Protein AF-A0A3N2AS74-F1 (afdb_monomer)

pLDDT: mean 81.45, std 9.77, range [49.12, 96.5]

Structure (mmCIF, N/CA/C/O backbone):
data_AF-A0A3N2AS74-F1
#
_entry.id   AF-A0A3N2AS74-F1
#
loop_
_atom_site.group_PDB
_atom_site.id
_atom_site.type_symbol
_atom_site.label_atom_id
_atom_site.label_alt_id
_atom_site.label_comp_id
_atom_site.label_asym_id
_atom_site.label_entity_id
_atom_site.label_seq_id
_atom_site.pdbx_PDB_ins_code
_atom_site.Cartn_x
_atom_site.Cartn_y
_atom_site.Cartn_z
_atom_site.occupancy
_atom_site.B_iso_or_equiv
_atom_site.auth_seq_id
_atom_site.auth_comp_id
_atom_site.auth_asym_id
_atom_site.auth_atom_id
_atom_site.pdbx_PDB_model_num
ATOM 1 N N . MET A 1 1 ? -25.520 26.827 22.064 1.00 50.91 1 MET A N 1
ATOM 2 C CA . MET A 1 1 ? -24.936 26.345 20.794 1.00 50.91 1 MET A CA 1
ATOM 3 C C . MET A 1 1 ? -24.677 24.854 20.966 1.00 50.91 1 MET A C 1
ATOM 5 O O . MET A 1 1 ? -23.723 24.483 21.634 1.00 50.91 1 MET A O 1
ATOM 9 N N . HIS A 1 2 ? -25.615 24.004 20.541 1.00 49.12 2 HIS A N 1
ATOM 10 C CA . HIS A 1 2 ? -25.461 22.551 20.658 1.00 49.12 2 HIS A CA 1
ATOM 11 C C . HIS A 1 2 ? -24.470 22.103 19.570 1.00 49.12 2 HIS A C 1
ATOM 13 O O . HIS A 1 2 ? -24.716 22.425 18.407 1.00 49.12 2 HIS A O 1
ATOM 19 N N . PRO A 1 3 ? -23.351 21.429 19.891 1.00 63.03 3 PRO A N 1
ATOM 20 C CA . PRO A 1 3 ? -22.493 20.869 18.856 1.00 63.03 3 PRO A CA 1
ATOM 21 C C . PRO A 1 3 ? -23.305 19.839 18.068 1.00 63.03 3 PRO A C 1
ATOM 23 O O . PRO A 1 3 ? -23.902 18.937 18.661 1.00 63.03 3 PRO A O 1
ATOM 26 N N . ASN A 1 4 ? -23.365 20.007 16.746 1.00 63.06 4 ASN A N 1
ATOM 27 C CA . ASN A 1 4 ? -24.012 19.042 15.866 1.00 63.06 4 ASN A CA 1
ATOM 28 C C . ASN A 1 4 ? -23.392 17.656 16.108 1.00 63.06 4 ASN A C 1
ATOM 30 O O . ASN A 1 4 ? -22.163 17.549 16.195 1.00 63.06 4 ASN A O 1
ATOM 34 N N . PRO A 1 5 ? -24.204 16.593 16.250 1.00 59.31 5 PRO A N 1
ATOM 35 C CA . PRO A 1 5 ? -23.666 15.248 16.359 1.00 59.31 5 PRO A CA 1
ATOM 36 C C . PRO A 1 5 ? -22.854 14.931 15.091 1.00 59.31 5 PRO A C 1
ATOM 38 O O . PRO A 1 5 ? -23.281 15.299 13.997 1.00 59.31 5 PRO A O 1
ATOM 41 N N . PRO A 1 6 ? -21.690 14.268 15.212 1.00 59.72 6 PRO A N 1
ATOM 42 C CA . PRO A 1 6 ? -20.845 13.965 14.062 1.00 59.72 6 PRO A CA 1
ATOM 43 C C . PRO A 1 6 ? -21.620 13.132 13.034 1.00 59.72 6 PRO A C 1
ATOM 45 O O . PRO A 1 6 ? -22.335 12.194 13.405 1.00 59.72 6 PRO A O 1
ATOM 48 N N . GLU A 1 7 ? -21.470 13.467 11.751 1.00 61.06 7 GLU A N 1
ATOM 49 C CA . GLU A 1 7 ? -22.099 12.777 10.621 1.00 61.06 7 GLU A CA 1
ATOM 50 C C . GLU A 1 7 ? -21.548 11.351 10.471 1.00 61.06 7 GLU A C 1
ATOM 52 O O . GLU A 1 7 ? -20.678 11.057 9.655 1.00 61.06 7 GLU A O 1
ATOM 57 N N . ARG A 1 8 ? -22.072 10.419 11.272 1.00 63.22 8 ARG A N 1
ATOM 58 C CA . ARG A 1 8 ? -21.607 9.021 11.317 1.00 63.22 8 ARG A CA 1
ATOM 59 C C . ARG A 1 8 ? -21.611 8.325 9.947 1.00 63.22 8 ARG A C 1
ATOM 61 O O . ARG A 1 8 ? -20.795 7.434 9.734 1.00 63.22 8 ARG A O 1
ATOM 68 N N . GLY A 1 9 ? -22.501 8.730 9.037 1.00 65.75 9 GLY A N 1
ATOM 69 C CA . GLY A 1 9 ? -22.663 8.118 7.715 1.00 65.75 9 GLY A CA 1
ATOM 70 C C . GLY A 1 9 ? -21.514 8.393 6.738 1.00 65.75 9 GLY A C 1
ATOM 71 O O . GLY A 1 9 ? -21.067 7.466 6.064 1.00 65.75 9 GLY A O 1
ATOM 72 N N . HIS A 1 10 ? -21.003 9.627 6.678 1.00 69.00 10 HIS A N 1
ATOM 73 C CA . HIS A 1 10 ? -19.940 9.998 5.734 1.00 69.00 10 HIS A CA 1
ATOM 74 C C . HIS A 1 10 ? -18.616 9.312 6.089 1.00 69.00 10 HIS A C 1
ATOM 76 O O . HIS A 1 10 ? -17.956 8.698 5.247 1.00 69.00 10 HIS A O 1
ATOM 82 N N . ASP A 1 11 ? -18.282 9.310 7.376 1.00 73.69 11 ASP A N 1
ATOM 83 C CA . ASP A 1 11 ? -17.059 8.683 7.851 1.00 73.69 11 ASP A CA 1
ATOM 84 C C . ASP A 1 11 ? -17.089 7.149 7.685 1.00 73.69 11 ASP A C 1
ATOM 86 O O . ASP A 1 11 ? -16.040 6.496 7.610 1.00 73.69 11 ASP A O 1
ATOM 90 N N . ASP A 1 12 ? -18.276 6.522 7.727 1.00 81.50 12 ASP A N 1
ATOM 91 C CA . ASP A 1 12 ? -18.441 5.065 7.579 1.00 81.50 12 ASP A CA 1
ATOM 92 C C . ASP A 1 12 ? -18.139 4.642 6.147 1.00 81.50 12 ASP A C 1
ATOM 94 O O . ASP A 1 12 ? -17.408 3.669 5.946 1.00 81.50 12 ASP A O 1
ATOM 98 N N . ALA A 1 13 ? -18.616 5.419 5.173 1.00 86.19 13 ALA A N 1
ATOM 99 C CA . ALA A 1 13 ? -18.261 5.243 3.774 1.00 86.19 13 ALA A CA 1
ATOM 100 C C . ALA A 1 13 ? -16.751 5.430 3.558 1.00 86.19 13 ALA A C 1
ATOM 102 O O . ALA A 1 13 ? -16.110 4.554 2.984 1.00 86.19 13 ALA A O 1
ATOM 103 N N . ALA A 1 14 ? -16.158 6.504 4.093 1.00 87.00 14 ALA A N 1
ATOM 104 C CA . ALA A 1 14 ? -14.725 6.775 3.952 1.00 87.00 14 ALA A CA 1
ATOM 105 C C . ALA A 1 14 ? -13.842 5.642 4.508 1.00 87.00 14 ALA A C 1
ATOM 107 O O . ALA A 1 14 ? -12.858 5.249 3.879 1.00 87.00 14 ALA A O 1
ATOM 108 N N . LEU A 1 15 ? -14.211 5.076 5.662 1.00 86.62 15 LEU A N 1
ATOM 109 C CA . LEU A 1 15 ? -13.492 3.954 6.267 1.00 86.62 15 LEU A CA 1
ATOM 110 C C . LEU A 1 15 ? -13.606 2.669 5.436 1.00 86.62 15 LEU A C 1
ATOM 112 O O . LEU A 1 15 ? -12.625 1.943 5.284 1.00 86.62 15 LEU A O 1
ATOM 116 N N . VAL A 1 16 ? -14.797 2.378 4.906 1.00 88.69 16 VAL A N 1
ATOM 117 C CA . VAL A 1 16 ? -15.019 1.210 4.041 1.00 88.69 16 VAL A CA 1
ATOM 118 C C . VAL A 1 16 ? -14.223 1.347 2.747 1.00 88.69 16 VAL A C 1
ATOM 120 O O . VAL A 1 16 ? -13.559 0.394 2.344 1.00 88.69 16 VAL A O 1
ATOM 123 N N . THR A 1 17 ? -14.229 2.532 2.135 1.00 90.94 17 THR A N 1
ATOM 124 C CA . THR A 1 17 ? -13.421 2.829 0.950 1.00 90.94 17 THR A CA 1
ATOM 125 C C . THR A 1 17 ? -11.939 2.636 1.245 1.00 90.94 17 THR A C 1
ATOM 127 O O . THR A 1 17 ? -11.274 1.910 0.517 1.00 90.94 17 THR A O 1
ATOM 130 N N . ALA A 1 18 ? -11.428 3.197 2.344 1.00 89.94 18 ALA A N 1
ATOM 131 C CA . ALA A 1 18 ? -10.028 3.037 2.738 1.00 89.94 18 ALA A CA 1
ATOM 132 C C . ALA A 1 18 ? -9.627 1.560 2.905 1.00 89.94 18 ALA A C 1
ATOM 134 O O . ALA A 1 18 ? -8.560 1.160 2.444 1.00 89.94 18 ALA A O 1
ATOM 135 N N . ALA A 1 19 ? -10.499 0.740 3.498 1.00 87.94 19 ALA A N 1
ATOM 136 C CA . ALA A 1 19 ? -10.258 -0.691 3.662 1.00 87.94 19 ALA A CA 1
ATOM 137 C C . ALA A 1 19 ? -10.159 -1.426 2.317 1.00 87.94 19 ALA A C 1
ATOM 139 O O . ALA A 1 19 ? -9.256 -2.237 2.121 1.00 87.94 19 ALA A O 1
ATOM 140 N N . TRP A 1 20 ? -11.064 -1.133 1.379 1.00 91.75 20 TRP A N 1
ATOM 141 C CA . TRP A 1 20 ? -11.020 -1.718 0.038 1.00 91.75 20 TRP A CA 1
ATOM 142 C C . TRP A 1 20 ? -9.812 -1.247 -0.763 1.00 91.75 20 TRP A C 1
ATOM 144 O O . TRP A 1 20 ? -9.167 -2.059 -1.417 1.00 91.75 20 TRP A O 1
ATOM 154 N N . VAL A 1 21 ? -9.471 0.037 -0.680 1.00 90.81 21 VAL A N 1
ATOM 155 C CA . VAL A 1 21 ? -8.302 0.609 -1.357 1.00 90.81 21 VAL A CA 1
ATOM 156 C C . VAL A 1 21 ? -7.012 -0.036 -0.846 1.00 90.81 21 VAL A C 1
ATOM 158 O O . VAL A 1 21 ? -6.200 -0.462 -1.662 1.00 90.81 21 VAL A O 1
ATOM 161 N N . ALA A 1 22 ? -6.868 -0.224 0.470 1.00 87.94 22 ALA A N 1
ATOM 162 C CA . ALA A 1 22 ? -5.723 -0.926 1.056 1.00 87.94 22 ALA A CA 1
ATOM 163 C C . ALA A 1 22 ? -5.590 -2.372 0.553 1.00 87.94 22 ALA A C 1
ATOM 165 O O . ALA A 1 22 ? -4.475 -2.872 0.400 1.00 87.94 22 ALA A O 1
ATOM 166 N N . ILE A 1 23 ? -6.716 -3.038 0.268 1.00 88.31 23 ILE A N 1
ATOM 167 C CA . ILE A 1 23 ? -6.712 -4.378 -0.318 1.00 88.31 23 ILE A CA 1
ATOM 168 C C . ILE A 1 23 ? -6.316 -4.317 -1.801 1.00 88.31 23 ILE A C 1
ATOM 170 O O . ILE A 1 23 ? -5.401 -5.010 -2.240 1.00 88.31 23 ILE A O 1
ATOM 174 N N . LEU A 1 24 ? -7.005 -3.498 -2.589 1.00 90.56 24 LEU A N 1
ATOM 175 C CA . LEU A 1 24 ? -6.904 -3.533 -4.046 1.00 90.56 24 LEU A CA 1
ATOM 176 C C . LEU A 1 24 ? -5.617 -2.889 -4.574 1.00 90.56 24 LEU A C 1
ATOM 178 O O . LEU A 1 24 ? -5.088 -3.355 -5.579 1.00 90.56 24 LEU A O 1
ATOM 182 N N . ALA A 1 25 ? -5.090 -1.853 -3.918 1.00 90.00 25 ALA A N 1
ATOM 183 C CA . ALA A 1 25 ? -3.960 -1.084 -4.438 1.00 90.00 25 ALA A CA 1
ATOM 184 C C . ALA A 1 25 ? -2.690 -1.925 -4.678 1.00 90.00 25 ALA A C 1
ATOM 186 O O . ALA A 1 25 ? -2.130 -1.813 -5.765 1.00 90.00 25 ALA A O 1
ATOM 187 N N . PRO A 1 26 ? -2.254 -2.823 -3.773 1.00 86.62 26 PRO A N 1
ATOM 188 C CA . PRO A 1 26 ? -1.126 -3.713 -4.057 1.00 86.62 26 PRO A CA 1
ATOM 189 C C . PRO A 1 26 ? -1.374 -4.663 -5.235 1.00 86.62 26 PRO A C 1
ATOM 191 O O . PRO A 1 26 ? -0.461 -4.912 -6.016 1.00 86.62 26 PRO A O 1
ATOM 194 N N . LEU A 1 27 ? -2.606 -5.161 -5.407 1.00 88.06 27 LEU A N 1
ATOM 195 C CA . LEU A 1 27 ? -2.956 -6.026 -6.542 1.00 88.06 27 LEU A CA 1
ATOM 196 C C . LEU A 1 27 ? -2.875 -5.257 -7.863 1.00 88.06 27 LEU A C 1
ATOM 198 O O . LEU A 1 27 ? -2.344 -5.763 -8.849 1.00 88.06 27 LEU A O 1
ATOM 202 N N . VAL A 1 28 ? -3.355 -4.013 -7.863 1.00 90.25 28 VAL A N 1
ATOM 203 C CA . VAL A 1 28 ? -3.239 -3.108 -9.009 1.00 90.25 28 VAL A CA 1
ATOM 204 C C . VAL A 1 28 ? -1.775 -2.760 -9.275 1.00 90.25 28 VAL A C 1
ATOM 206 O O . VAL A 1 28 ? -1.367 -2.775 -10.428 1.00 90.25 28 VAL A O 1
ATOM 209 N N . ALA A 1 29 ? -0.960 -2.518 -8.245 1.00 87.25 29 ALA A N 1
ATOM 210 C CA . ALA A 1 29 ? 0.469 -2.243 -8.405 1.00 87.25 29 ALA A CA 1
ATOM 211 C C . ALA A 1 29 ? 1.205 -3.413 -9.079 1.00 87.25 29 ALA A C 1
ATOM 213 O O . ALA A 1 29 ? 2.006 -3.194 -9.984 1.00 87.25 29 ALA A O 1
ATOM 21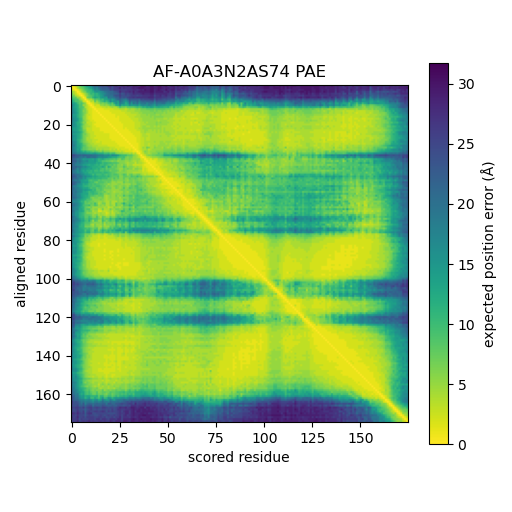4 N N . ILE A 1 30 ? 0.885 -4.653 -8.692 1.00 84.31 30 ILE A N 1
ATOM 215 C CA . ILE A 1 30 ? 1.405 -5.856 -9.354 1.00 84.31 30 ILE A CA 1
ATOM 216 C C . ILE A 1 30 ? 0.939 -5.897 -10.811 1.00 84.31 30 ILE A C 1
ATOM 218 O O . ILE A 1 30 ? 1.761 -6.074 -11.704 1.00 84.31 30 ILE A O 1
ATOM 222 N N . ALA A 1 31 ? -0.356 -5.684 -11.068 1.00 86.50 31 ALA A N 1
ATOM 223 C CA . ALA A 1 31 ? -0.908 -5.686 -12.422 1.00 86.50 31 ALA A CA 1
ATOM 224 C C . ALA A 1 31 ? -0.263 -4.621 -13.329 1.00 86.50 31 ALA A C 1
ATOM 226 O O . ALA A 1 31 ? 0.006 -4.901 -14.493 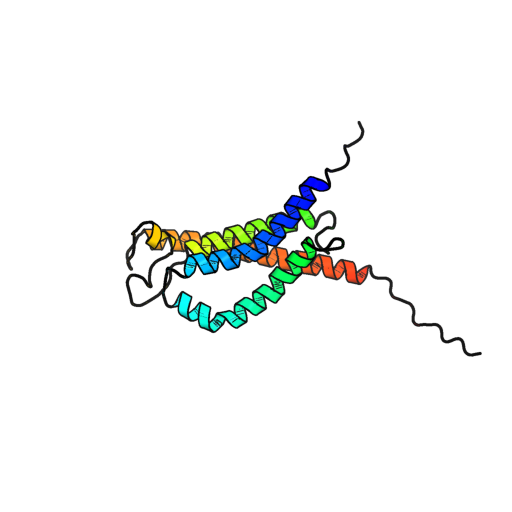1.00 86.50 31 ALA A O 1
ATOM 227 N N . LEU A 1 32 ? 0.040 -3.435 -12.790 1.00 85.12 32 LEU A N 1
ATOM 228 C CA . LEU A 1 32 ? 0.774 -2.371 -13.485 1.00 85.12 32 LEU A CA 1
ATOM 229 C C . LEU A 1 32 ? 2.228 -2.751 -13.783 1.00 85.12 32 LEU A C 1
ATOM 231 O O . LEU A 1 32 ? 2.816 -2.209 -14.717 1.00 85.12 32 LEU A O 1
ATOM 235 N N . LYS A 1 33 ? 2.816 -3.663 -13.005 1.00 83.31 33 LYS A N 1
ATOM 236 C CA . LYS A 1 33 ? 4.199 -4.110 -13.183 1.00 83.31 33 LYS A CA 1
ATOM 237 C C . LYS A 1 33 ? 4.329 -5.285 -14.155 1.00 83.31 33 LYS A C 1
ATOM 239 O O . LYS A 1 33 ? 5.376 -5.425 -14.773 1.00 83.31 33 LYS A O 1
ATOM 244 N N . LEU A 1 34 ? 3.274 -6.079 -14.359 1.00 81.81 34 LEU A N 1
ATOM 245 C CA . LEU A 1 34 ? 3.279 -7.217 -15.295 1.00 81.81 34 LEU A CA 1
ATOM 246 C C . LEU A 1 34 ? 3.797 -6.892 -16.716 1.00 81.81 34 LEU A C 1
ATOM 248 O O . LEU A 1 34 ? 4.477 -7.748 -17.277 1.00 81.81 34 LEU A O 1
ATOM 252 N N . PRO A 1 35 ? 3.516 -5.712 -17.315 1.00 78.38 35 PRO A N 1
ATOM 253 C CA . PRO A 1 35 ? 4.012 -5.370 -18.650 1.00 78.38 35 PRO A CA 1
ATOM 254 C C . PRO A 1 35 ? 5.521 -5.096 -18.708 1.00 78.38 35 PRO A C 1
ATOM 256 O O . PRO A 1 35 ? 6.128 -5.291 -19.755 1.00 78.38 35 PRO A O 1
ATOM 259 N N . THR A 1 36 ? 6.133 -4.647 -17.606 1.00 74.31 36 THR A N 1
ATOM 260 C CA . THR A 1 36 ? 7.595 -4.545 -17.496 1.00 74.31 36 THR A CA 1
ATOM 261 C C . THR A 1 36 ? 8.142 -5.884 -17.030 1.00 74.31 36 THR A C 1
ATOM 263 O O . THR A 1 36 ? 8.194 -6.151 -15.829 1.00 74.31 36 THR A O 1
ATOM 266 N N . GLY A 1 37 ? 8.483 -6.756 -17.975 1.00 67.94 37 GLY A N 1
ATOM 267 C CA . GLY A 1 37 ? 9.210 -7.986 -17.672 1.00 67.94 37 GLY A CA 1
ATOM 268 C C . GLY A 1 37 ? 10.665 -7.694 -17.293 1.00 67.94 37 GLY A C 1
ATOM 269 O O . GLY A 1 37 ? 11.267 -6.772 -17.830 1.00 67.94 37 GLY A O 1
ATOM 270 N N . GLY A 1 38 ? 11.235 -8.493 -16.393 1.00 73.81 38 GLY A N 1
ATOM 271 C CA . GLY A 1 38 ? 12.629 -8.390 -15.949 1.00 73.81 38 GLY A CA 1
ATOM 272 C C . GLY A 1 38 ? 12.899 -9.257 -14.716 1.00 73.81 38 GLY A C 1
ATOM 273 O O . GLY A 1 38 ? 12.048 -10.065 -14.318 1.00 73.81 38 GLY A O 1
ATOM 274 N N . TRP A 1 39 ? 14.091 -9.152 -14.120 1.00 75.62 39 TRP A N 1
ATOM 275 C CA . TRP A 1 39 ? 14.461 -9.999 -12.977 1.00 75.62 39 TRP A CA 1
ATOM 276 C C . TRP A 1 39 ? 13.619 -9.723 -11.731 1.00 75.62 39 TRP A C 1
ATOM 278 O O . TRP A 1 39 ? 13.433 -10.621 -10.909 1.00 75.62 39 TRP A O 1
ATOM 288 N N . LEU A 1 40 ? 13.067 -8.520 -11.593 1.00 75.00 40 LEU A N 1
ATOM 289 C CA . LEU A 1 40 ? 12.153 -8.158 -10.518 1.00 75.00 40 LEU A CA 1
ATOM 290 C C . LEU A 1 40 ? 10.834 -8.914 -10.664 1.00 75.00 40 LEU A C 1
ATOM 292 O O . LEU A 1 40 ? 10.355 -9.459 -9.672 1.00 75.00 40 LEU A O 1
ATOM 296 N N . LEU A 1 41 ? 10.287 -9.041 -11.880 1.00 76.31 41 LEU A N 1
ATOM 297 C CA . LEU A 1 41 ? 9.118 -9.889 -12.134 1.00 76.31 41 LEU A CA 1
ATOM 298 C C . LEU A 1 41 ? 9.410 -11.362 -11.796 1.00 76.31 41 LEU A C 1
ATOM 300 O O . LEU A 1 41 ? 8.614 -12.014 -11.121 1.00 76.31 41 LEU A O 1
ATOM 304 N N . VAL A 1 42 ? 10.571 -11.878 -12.212 1.00 77.31 42 VAL A N 1
ATOM 305 C CA . VAL A 1 42 ? 11.003 -13.253 -11.902 1.00 77.31 42 VAL A CA 1
ATOM 306 C C . VAL A 1 42 ? 11.094 -13.458 -10.388 1.00 77.31 42 VAL A C 1
ATOM 308 O O . VAL A 1 42 ? 10.487 -14.380 -9.840 1.00 77.31 42 VAL A O 1
ATOM 311 N N . GLY A 1 43 ? 11.792 -12.560 -9.691 1.00 74.69 43 GLY A N 1
ATOM 312 C CA . GLY A 1 43 ? 11.901 -12.571 -8.236 1.00 74.69 43 GLY A CA 1
ATOM 313 C C . GLY A 1 43 ? 10.538 -12.469 -7.556 1.00 74.69 43 GLY A C 1
ATOM 314 O O . GLY A 1 43 ? 10.270 -13.215 -6.613 1.00 74.69 43 GLY A O 1
ATOM 315 N N . MET A 1 44 ? 9.647 -11.610 -8.059 1.00 76.88 44 MET A N 1
ATOM 316 C CA . MET A 1 44 ? 8.273 -11.491 -7.579 1.00 76.88 44 MET A CA 1
ATOM 317 C C . MET A 1 44 ? 7.517 -12.803 -7.727 1.00 76.88 44 MET 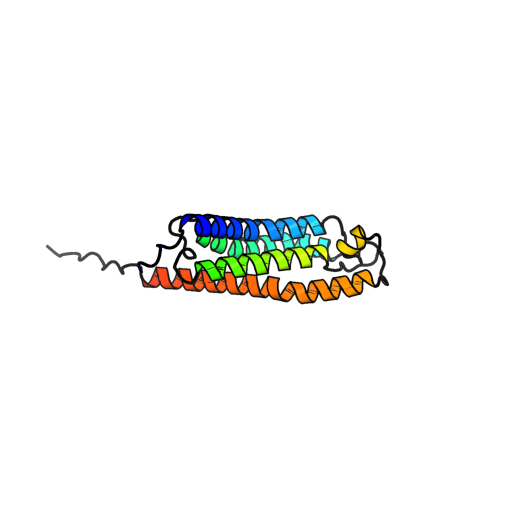A C 1
ATOM 319 O O . MET A 1 44 ? 6.894 -13.196 -6.759 1.00 76.88 44 MET A O 1
ATOM 323 N N . VAL A 1 45 ? 7.596 -13.512 -8.856 1.00 80.56 45 VAL A N 1
ATOM 324 C CA . VAL A 1 45 ? 6.887 -14.791 -9.060 1.00 80.56 45 VAL A CA 1
ATOM 325 C C . VAL A 1 45 ? 7.366 -15.868 -8.083 1.00 80.56 45 VAL A C 1
ATOM 327 O O . VAL A 1 45 ? 6.544 -16.540 -7.462 1.00 80.56 45 VAL A O 1
ATOM 330 N N . PHE A 1 46 ? 8.680 -16.010 -7.888 1.00 81.00 46 PHE A N 1
ATOM 331 C CA . PHE A 1 46 ? 9.223 -17.013 -6.963 1.00 81.00 46 PHE A CA 1
ATOM 332 C C . PHE A 1 46 ? 8.979 -16.667 -5.492 1.00 81.00 46 PHE A C 1
ATOM 334 O O . PHE A 1 46 ? 8.723 -17.553 -4.677 1.00 81.00 46 PHE A O 1
ATOM 341 N N . SER A 1 47 ? 9.023 -15.381 -5.141 1.00 77.06 47 SER A N 1
ATOM 342 C CA . SER A 1 47 ? 8.726 -14.915 -3.783 1.00 77.06 47 SER A CA 1
ATOM 343 C C . SER A 1 47 ? 7.232 -14.656 -3.545 1.00 77.06 47 SER A C 1
ATOM 345 O O . SER A 1 47 ? 6.827 -14.443 -2.400 1.00 77.06 47 SER A O 1
ATOM 347 N N . PHE A 1 48 ? 6.396 -14.724 -4.589 1.00 76.06 48 PHE A N 1
ATOM 348 C CA . PHE A 1 48 ? 4.970 -14.384 -4.565 1.00 76.06 48 PHE A CA 1
ATOM 349 C C . PHE A 1 48 ? 4.208 -15.092 -3.447 1.00 76.06 48 PHE A C 1
ATOM 351 O O . PHE A 1 48 ? 3.469 -14.408 -2.741 1.00 76.06 48 PHE A O 1
ATOM 358 N N . PRO A 1 49 ? 4.391 -16.409 -3.200 1.00 75.12 49 PRO A N 1
ATOM 359 C CA . PRO A 1 49 ? 3.671 -17.079 -2.122 1.00 75.12 49 PRO A CA 1
ATOM 360 C C . PRO A 1 49 ? 3.977 -16.465 -0.750 1.00 75.12 49 PRO A C 1
ATOM 362 O O . PRO A 1 49 ? 3.076 -16.293 0.067 1.00 75.12 49 PRO A O 1
ATOM 365 N N . ILE A 1 50 ? 5.232 -16.078 -0.512 1.00 78.88 50 ILE A N 1
ATOM 366 C CA . ILE A 1 50 ? 5.678 -15.478 0.751 1.00 78.88 50 ILE A CA 1
ATOM 367 C C . ILE A 1 50 ? 5.080 -14.078 0.902 1.00 78.88 50 ILE A C 1
ATOM 369 O O . ILE A 1 50 ? 4.502 -13.762 1.944 1.00 78.88 50 ILE 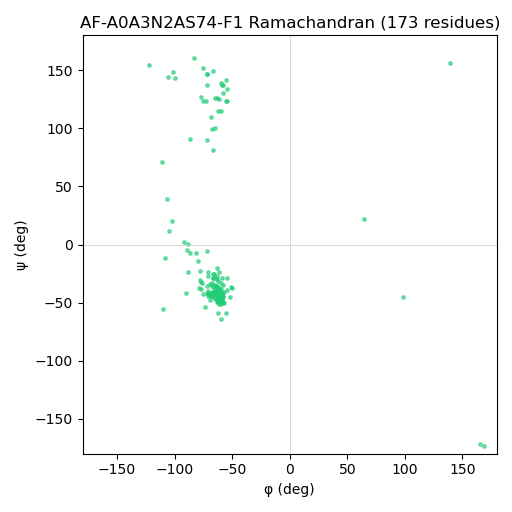A O 1
ATOM 373 N N . TRP A 1 51 ? 5.160 -13.257 -0.149 1.00 71.88 51 TRP A N 1
ATOM 374 C CA . TRP A 1 51 ? 4.580 -11.913 -0.152 1.00 71.88 51 TRP A CA 1
ATOM 375 C C . TRP A 1 51 ? 3.064 -11.938 -0.002 1.00 71.88 51 TRP A C 1
ATOM 377 O O . TRP A 1 51 ? 2.522 -11.140 0.757 1.00 71.88 51 TRP A O 1
ATOM 387 N N . LEU A 1 52 ? 2.382 -12.876 -0.660 1.00 76.00 52 LEU A N 1
ATOM 388 C CA . LEU A 1 52 ? 0.937 -13.038 -0.569 1.00 76.00 52 LEU A CA 1
ATOM 389 C C . LEU A 1 52 ? 0.511 -13.440 0.845 1.00 76.00 52 LEU A C 1
ATOM 391 O O . LEU A 1 52 ? -0.457 -12.888 1.361 1.00 76.00 52 LEU A O 1
ATOM 395 N N . ILE A 1 53 ? 1.246 -14.350 1.494 1.00 75.12 53 ILE A N 1
ATOM 396 C CA . ILE A 1 53 ? 0.996 -14.730 2.891 1.00 75.12 53 ILE A CA 1
ATOM 397 C C . ILE A 1 53 ? 1.239 -13.539 3.820 1.00 75.12 53 ILE A C 1
ATOM 399 O O . ILE A 1 53 ? 0.389 -13.247 4.658 1.00 75.12 53 ILE A O 1
ATOM 403 N N . GLY A 1 54 ? 2.355 -12.823 3.663 1.00 75.88 54 GLY A N 1
ATOM 404 C CA . GLY A 1 54 ? 2.657 -11.633 4.464 1.00 75.88 54 GLY A CA 1
ATOM 405 C C . GLY A 1 54 ? 1.595 -10.544 4.298 1.00 75.88 54 GLY A C 1
ATOM 406 O O . GLY A 1 54 ? 1.086 -9.999 5.276 1.00 75.88 54 GLY A O 1
ATOM 407 N N . TYR A 1 55 ? 1.179 -10.291 3.060 1.00 75.00 55 TYR A N 1
ATOM 408 C CA . TYR A 1 55 ? 0.094 -9.377 2.728 1.00 75.00 55 TYR A CA 1
ATOM 409 C C . TYR A 1 55 ? -1.236 -9.822 3.354 1.00 75.00 55 TYR A C 1
ATOM 411 O O . TYR A 1 55 ? -1.894 -9.032 4.036 1.00 75.00 55 TYR A O 1
ATOM 419 N N . ALA A 1 56 ? -1.610 -11.094 3.200 1.00 79.19 56 ALA A N 1
ATOM 420 C CA . ALA A 1 56 ? -2.827 -11.651 3.780 1.00 79.19 56 ALA A CA 1
ATOM 421 C C . ALA A 1 56 ? -2.795 -11.652 5.315 1.00 79.19 56 ALA A C 1
ATOM 423 O O . ALA A 1 56 ? -3.842 -11.539 5.942 1.00 79.19 56 ALA A O 1
ATOM 424 N N . ALA A 1 57 ? -1.619 -11.737 5.934 1.00 75.62 57 ALA A N 1
ATOM 425 C CA . ALA A 1 57 ? -1.460 -11.688 7.383 1.00 75.62 57 ALA A CA 1
ATOM 426 C C . ALA A 1 57 ? -1.556 -10.263 7.957 1.00 75.62 57 ALA A C 1
ATOM 428 O O . ALA A 1 57 ? -1.864 -10.107 9.137 1.00 75.62 57 ALA A O 1
ATOM 429 N N . VAL A 1 58 ? -1.313 -9.228 7.147 1.00 76.50 58 VAL A N 1
ATOM 430 C CA . VAL A 1 58 ? -1.244 -7.832 7.612 1.00 76.50 58 VAL A CA 1
ATOM 431 C C . VAL A 1 58 ? -2.426 -7.004 7.117 1.00 76.50 58 VAL A C 1
ATOM 433 O O . VAL A 1 58 ? -3.163 -6.420 7.914 1.00 76.50 58 VAL A O 1
ATOM 436 N N . VAL A 1 59 ? -2.643 -6.971 5.804 1.00 79.69 59 VAL A N 1
ATOM 437 C CA . VAL A 1 59 ? -3.626 -6.083 5.172 1.00 79.69 59 VAL A CA 1
ATOM 438 C C . VAL A 1 59 ? -5.043 -6.594 5.394 1.00 79.69 59 VAL A C 1
ATOM 440 O O . VAL A 1 59 ? -5.926 -5.813 5.747 1.00 79.69 59 VAL A O 1
ATOM 443 N N . VAL A 1 60 ? -5.271 -7.905 5.268 1.00 79.44 60 VAL A N 1
ATOM 444 C CA . VAL A 1 60 ? -6.618 -8.476 5.428 1.00 79.44 60 VAL A CA 1
ATOM 445 C C . VAL A 1 60 ? -7.136 -8.311 6.864 1.00 79.44 60 VAL A C 1
ATOM 447 O O . VAL A 1 60 ? -8.262 -7.840 7.018 1.00 79.44 60 VAL A O 1
ATOM 450 N N . PRO A 1 61 ? -6.375 -8.597 7.940 1.00 78.12 61 PRO A N 1
ATOM 451 C CA . PRO A 1 61 ? -6.863 -8.400 9.302 1.00 78.12 61 PRO A CA 1
ATOM 452 C C . PRO A 1 61 ? -7.086 -6.929 9.656 1.00 78.12 61 PRO A C 1
ATOM 454 O O . PRO A 1 61 ? -8.075 -6.619 10.330 1.00 78.12 61 PRO A O 1
ATOM 457 N N . ALA A 1 62 ? -6.229 -6.024 9.169 1.00 76.56 62 ALA A N 1
ATOM 458 C CA . ALA A 1 62 ? -6.428 -4.586 9.321 1.00 76.56 62 ALA A CA 1
ATOM 459 C C . ALA A 1 62 ? -7.711 -4.129 8.604 1.00 76.56 62 ALA A C 1
ATOM 461 O O . ALA A 1 62 ? -8.586 -3.528 9.230 1.00 76.56 62 ALA A O 1
ATOM 462 N N . ALA A 1 63 ? -7.901 -4.513 7.339 1.00 79.12 63 ALA A N 1
ATOM 463 C CA . ALA A 1 63 ? -9.098 -4.192 6.565 1.00 79.12 63 ALA A CA 1
ATOM 464 C C . ALA A 1 63 ? -10.370 -4.807 7.174 1.00 79.12 63 ALA A C 1
ATOM 466 O O . ALA A 1 63 ? -11.396 -4.144 7.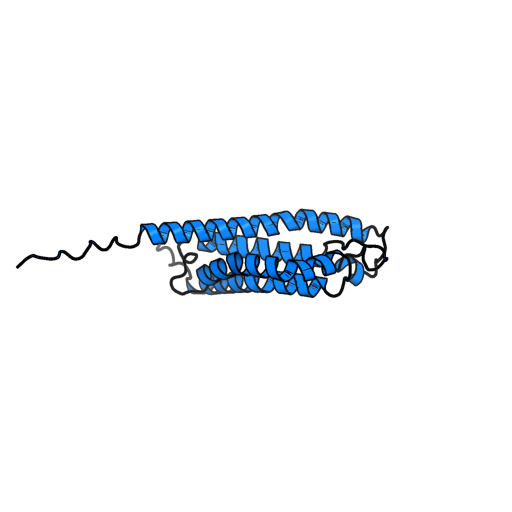293 1.00 79.12 63 ALA A O 1
ATOM 467 N N . VAL A 1 64 ? -10.318 -6.044 7.672 1.00 82.06 64 VAL A N 1
ATOM 468 C CA . VAL A 1 64 ? -11.428 -6.670 8.412 1.00 82.06 64 VAL A CA 1
ATOM 469 C C . VAL A 1 64 ? -11.728 -5.905 9.709 1.00 82.06 64 VAL A C 1
ATOM 471 O O . VAL A 1 64 ? -12.897 -5.736 10.077 1.00 82.06 64 VAL A O 1
ATOM 474 N N . GLY A 1 65 ? -10.691 -5.395 10.379 1.00 77.69 65 GLY A N 1
ATOM 475 C CA . GLY A 1 65 ? -10.790 -4.501 11.533 1.00 77.69 65 GLY A CA 1
ATOM 476 C C . GLY A 1 65 ? -11.483 -3.168 11.228 1.00 77.69 65 GLY A C 1
ATOM 477 O O . GLY A 1 65 ? -12.063 -2.574 12.138 1.00 77.69 65 GLY A O 1
ATOM 478 N N . MET A 1 66 ? -11.492 -2.736 9.967 1.00 83.38 66 MET A N 1
ATOM 479 C CA . MET A 1 66 ? -12.238 -1.574 9.475 1.00 83.38 66 MET A CA 1
ATOM 480 C C . MET A 1 66 ? -13.651 -1.940 8.998 1.00 83.38 66 MET A C 1
ATOM 482 O O . MET A 1 66 ? -14.609 -1.235 9.306 1.00 83.38 66 MET A O 1
ATOM 486 N N . LEU A 1 67 ? -13.803 -3.059 8.280 1.00 83.38 67 LEU A N 1
ATOM 487 C CA . LEU A 1 67 ? -15.038 -3.462 7.597 1.00 83.38 67 LEU A CA 1
ATOM 488 C C . LEU A 1 67 ? -16.097 -4.066 8.528 1.00 83.38 67 LEU A C 1
ATOM 490 O O . LEU A 1 67 ? -17.293 -3.874 8.298 1.00 83.38 67 LEU A O 1
ATOM 494 N N . ARG A 1 68 ? -15.717 -4.747 9.617 1.00 81.62 68 ARG A N 1
ATOM 495 C CA . ARG A 1 68 ? -16.683 -5.373 10.547 1.00 81.62 68 ARG A CA 1
ATOM 496 C C . ARG A 1 68 ? -17.427 -4.347 11.394 1.00 81.62 68 ARG A C 1
ATOM 498 O O . ARG A 1 68 ? -16.793 -3.460 11.954 1.00 81.62 68 ARG A O 1
ATOM 505 N N . ARG A 1 69 ? -18.748 -4.493 11.580 1.00 71.62 69 ARG A N 1
ATOM 506 C CA . ARG A 1 69 ? -19.586 -3.551 12.371 1.00 71.62 69 ARG A CA 1
ATOM 507 C C . ARG A 1 69 ? -19.026 -3.256 13.769 1.00 71.62 69 ARG A C 1
ATOM 509 O O . ARG A 1 69 ? -19.079 -2.126 14.229 1.00 71.62 69 ARG A O 1
ATOM 516 N N . ARG A 1 70 ? -18.436 -4.264 14.419 1.00 75.38 70 ARG A N 1
ATOM 517 C CA . ARG A 1 70 ? -17.683 -4.136 15.679 1.00 75.38 70 ARG A CA 1
ATOM 518 C C . ARG A 1 70 ? -16.175 -4.266 15.446 1.00 75.38 70 ARG A C 1
ATOM 520 O O . ARG A 1 70 ? -15.503 -4.941 16.208 1.00 75.38 70 ARG A O 1
ATOM 527 N N . GLY A 1 71 ? -15.638 -3.710 14.370 1.00 77.94 71 GLY A N 1
ATOM 528 C CA . GLY A 1 71 ? -14.228 -3.818 13.989 1.00 77.94 71 GLY A CA 1
ATOM 529 C C . GLY A 1 71 ? -13.325 -2.992 14.902 1.00 77.94 71 GLY A C 1
ATOM 530 O O . GLY A 1 71 ? -13.764 -1.967 15.427 1.00 77.94 71 GLY A O 1
ATOM 531 N N . SER A 1 72 ? -12.095 -3.452 15.150 1.00 79.69 72 SER A N 1
ATOM 532 C CA . SER A 1 72 ? -11.177 -2.832 16.118 1.00 79.69 72 SER A CA 1
ATOM 533 C C . SER A 1 72 ? -10.769 -1.406 15.765 1.00 79.69 72 SER A C 1
ATOM 535 O O . SER A 1 72 ? -10.584 -0.593 16.667 1.00 79.69 72 SER A O 1
ATOM 537 N N . LEU A 1 73 ? -10.771 -1.067 14.477 1.00 78.62 73 LEU A N 1
ATOM 538 C CA . LEU A 1 73 ? -10.366 0.239 13.964 1.00 78.62 73 LEU A CA 1
ATOM 539 C C . LEU A 1 73 ? -11.530 1.234 13.819 1.00 78.62 73 LEU A C 1
ATOM 541 O O . LEU A 1 73 ? -11.321 2.365 13.396 1.00 78.62 73 LEU A O 1
ATOM 545 N N . ARG A 1 74 ? -12.756 0.851 14.207 1.00 79.31 74 ARG A N 1
ATOM 546 C CA . ARG A 1 74 ? -13.927 1.752 14.226 1.00 79.31 74 ARG A CA 1
ATOM 547 C C . ARG A 1 74 ? -14.017 2.649 15.468 1.00 79.31 74 ARG A C 1
ATOM 549 O O . ARG A 1 74 ? -14.892 3.506 15.528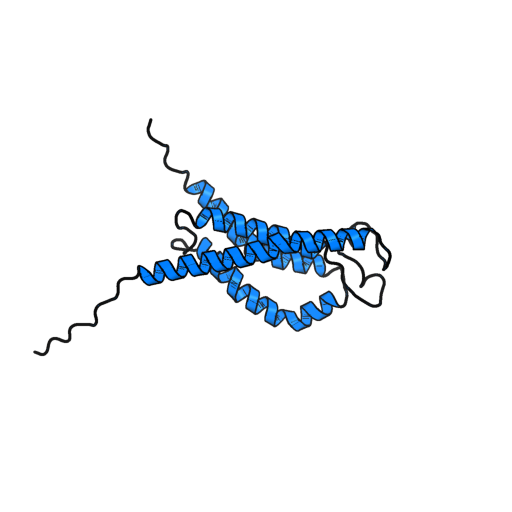 1.00 79.31 74 ARG A O 1
ATOM 556 N N . GLY A 1 75 ? -13.149 2.452 16.463 1.00 77.50 75 GLY A N 1
ATOM 557 C CA . GLY A 1 75 ? -13.137 3.266 17.682 1.00 77.50 75 GLY A CA 1
ATOM 558 C C . GLY A 1 75 ? -12.724 4.728 17.424 1.00 77.50 75 GLY A C 1
ATOM 559 O O . GLY A 1 75 ? -11.912 4.977 16.524 1.00 77.50 75 GLY A O 1
ATOM 560 N N . PRO A 1 76 ? -13.240 5.696 18.211 1.00 68.00 76 PRO A N 1
ATOM 561 C CA . PRO A 1 76 ? -12.819 7.091 18.112 1.00 68.00 76 PRO A CA 1
ATOM 562 C C . PRO A 1 76 ? -11.302 7.214 18.345 1.00 68.00 76 PRO A C 1
ATOM 564 O O . PRO A 1 76 ? -10.764 6.628 19.280 1.00 68.00 76 PRO A O 1
ATOM 567 N N . GLY A 1 77 ? -10.602 7.923 17.450 1.00 75.62 77 GLY A N 1
ATOM 568 C CA . GLY A 1 77 ? -9.138 8.087 17.447 1.00 75.62 77 GLY A CA 1
ATOM 569 C C . GLY A 1 77 ? -8.384 7.148 16.493 1.00 75.62 77 GLY A C 1
ATOM 570 O O . GLY A 1 77 ? -7.548 7.610 15.719 1.00 75.62 77 GLY A O 1
ATOM 571 N N . HIS A 1 78 ? -8.722 5.855 16.467 1.00 83.88 78 HIS A N 1
ATOM 572 C CA . HIS A 1 78 ? -8.080 4.884 15.563 1.00 83.88 78 HIS A CA 1
ATOM 573 C C . HIS A 1 78 ? -8.588 5.003 14.124 1.00 83.88 78 HIS A C 1
ATOM 575 O O . HIS A 1 78 ? -7.831 4.812 13.178 1.00 83.88 78 HIS A O 1
ATOM 581 N N . ARG A 1 79 ? -9.859 5.375 13.958 1.00 84.62 79 ARG A N 1
ATOM 582 C CA . ARG A 1 79 ? -10.529 5.470 12.659 1.00 84.62 79 ARG A CA 1
ATOM 583 C C . ARG A 1 79 ? -9.813 6.384 11.664 1.00 84.62 79 ARG A C 1
ATOM 585 O O . ARG A 1 79 ? -9.440 5.941 10.583 1.00 84.62 79 ARG A O 1
ATOM 592 N N . THR A 1 80 ? -9.633 7.656 12.019 1.00 87.06 80 THR A N 1
ATOM 593 C CA . THR A 1 80 ? -9.050 8.669 11.125 1.00 87.06 80 THR A CA 1
ATOM 594 C C . THR A 1 80 ? -7.617 8.312 10.757 1.00 87.06 80 THR A C 1
ATOM 596 O O . THR A 1 80 ? -7.239 8.376 9.592 1.00 87.06 80 THR A O 1
ATOM 599 N N . ARG A 1 81 ? -6.837 7.853 11.741 1.00 89.38 81 ARG A N 1
ATOM 600 C CA . ARG A 1 81 ? -5.468 7.374 11.532 1.00 89.38 81 ARG A CA 1
ATOM 601 C C . ARG A 1 81 ? -5.436 6.197 10.567 1.00 89.38 81 ARG A C 1
ATOM 603 O O . ARG A 1 81 ? -4.677 6.219 9.609 1.00 89.38 81 ARG A O 1
ATOM 610 N N . ALA A 1 82 ? -6.312 5.217 10.761 1.00 88.38 82 ALA A N 1
ATOM 611 C CA . ALA A 1 82 ? -6.386 4.047 9.901 1.00 88.38 82 ALA A CA 1
ATOM 612 C C . ALA A 1 82 ? -6.767 4.414 8.450 1.00 88.38 82 ALA A C 1
ATOM 614 O O . ALA A 1 82 ? -6.193 3.850 7.519 1.00 88.38 82 ALA A O 1
ATOM 615 N N . ILE A 1 83 ? -7.656 5.395 8.241 1.00 90.50 83 ILE A N 1
ATOM 616 C CA . ILE A 1 83 ? -7.963 5.945 6.905 1.00 90.50 83 ILE A CA 1
ATOM 617 C C . ILE A 1 83 ? -6.711 6.570 6.276 1.00 90.50 83 ILE A C 1
ATOM 619 O O . ILE A 1 83 ? -6.356 6.216 5.154 1.00 90.50 83 ILE A O 1
ATOM 623 N N . ILE A 1 84 ? -6.023 7.458 7.001 1.00 92.88 84 ILE A N 1
ATOM 624 C CA . ILE A 1 84 ? -4.816 8.146 6.514 1.00 92.88 84 ILE A CA 1
ATOM 625 C C . ILE A 1 84 ? -3.733 7.135 6.126 1.00 92.88 84 ILE A C 1
ATOM 627 O O . ILE A 1 84 ? -3.202 7.190 5.019 1.00 92.88 84 ILE A O 1
ATOM 631 N N . TRP A 1 85 ? -3.438 6.179 7.007 1.00 93.06 85 TRP A N 1
ATOM 632 C CA . TRP A 1 85 ? -2.408 5.172 6.765 1.00 93.06 85 TRP A CA 1
ATOM 633 C C . TRP A 1 85 ? -2.753 4.244 5.597 1.00 93.06 85 TRP A C 1
ATOM 635 O O . TRP A 1 85 ? -1.861 3.891 4.828 1.00 93.06 85 TRP A O 1
ATOM 645 N N . SER A 1 86 ? -4.038 3.923 5.410 1.00 91.94 86 SER A N 1
ATOM 646 C CA . SER A 1 86 ? -4.518 3.158 4.249 1.00 91.94 86 SER A CA 1
ATOM 647 C C . SER A 1 86 ? -4.291 3.896 2.943 1.00 91.94 86 SER A C 1
ATOM 649 O O . SER A 1 86 ? -3.800 3.304 1.986 1.00 91.94 86 SER A O 1
ATOM 651 N N . TRP A 1 87 ? -4.584 5.193 2.896 1.00 95.00 87 TRP A N 1
ATOM 652 C CA . TRP A 1 87 ? -4.329 5.990 1.701 1.00 95.00 87 TRP A CA 1
ATOM 653 C C . TRP A 1 87 ? -2.839 6.164 1.425 1.00 95.00 87 TRP A C 1
ATOM 655 O O . TRP A 1 87 ? -2.416 5.965 0.291 1.00 95.00 87 TRP A O 1
ATOM 665 N N . LEU A 1 88 ? -2.034 6.457 2.450 1.00 94.25 88 LEU A N 1
ATOM 666 C CA . LEU A 1 88 ? -0.585 6.605 2.294 1.00 94.25 88 LEU A CA 1
ATOM 667 C C . LEU A 1 88 ? 0.067 5.324 1.776 1.00 94.25 88 LEU A C 1
ATOM 669 O O . LEU A 1 88 ? 0.837 5.381 0.818 1.00 94.25 88 LEU A O 1
ATOM 673 N N . THR A 1 89 ? -0.286 4.170 2.355 1.00 93.25 89 THR A N 1
ATOM 674 C CA . THR A 1 89 ? 0.285 2.899 1.904 1.00 93.25 89 THR A CA 1
ATOM 675 C C . THR A 1 89 ? -0.155 2.553 0.480 1.00 93.25 89 THR A C 1
ATOM 677 O O . THR A 1 89 ? 0.662 2.127 -0.333 1.00 93.25 89 THR A O 1
ATOM 680 N N . SER A 1 90 ? -1.424 2.817 0.150 1.00 93.19 90 SER A N 1
ATOM 681 C CA . SER A 1 90 ? -2.018 2.491 -1.150 1.00 93.19 90 SER A CA 1
ATOM 682 C C . SER A 1 90 ? -1.506 3.378 -2.280 1.00 93.19 90 SER A C 1
ATOM 684 O O . SER A 1 90 ? -1.212 2.892 -3.364 1.00 93.19 90 SER A O 1
ATOM 686 N N . ILE A 1 91 ? -1.365 4.682 -2.043 1.00 96.06 91 ILE A N 1
ATOM 687 C CA . ILE A 1 91 ? -0.784 5.593 -3.034 1.00 96.06 91 ILE A CA 1
ATOM 688 C C . ILE A 1 91 ? 0.702 5.272 -3.210 1.00 96.06 91 ILE A C 1
ATOM 690 O O . ILE A 1 91 ? 1.170 5.162 -4.340 1.00 96.06 91 ILE A O 1
ATOM 694 N N . GLY A 1 92 ? 1.426 5.052 -2.106 1.00 94.50 92 GLY A N 1
ATOM 695 C CA . GLY A 1 92 ? 2.841 4.694 -2.147 1.00 94.50 92 GLY A CA 1
ATOM 696 C C . GLY A 1 92 ? 3.102 3.430 -2.969 1.00 94.50 92 GLY A C 1
ATOM 697 O O . GLY A 1 92 ? 3.927 3.463 -3.877 1.00 94.50 92 GLY A O 1
ATOM 698 N N . VAL A 1 93 ? 2.364 2.340 -2.717 1.00 93.75 93 VAL A N 1
ATOM 699 C CA . VAL A 1 93 ? 2.562 1.077 -3.451 1.00 93.75 93 VAL A CA 1
ATOM 700 C C . VAL A 1 93 ? 2.244 1.207 -4.939 1.00 93.75 93 VAL A C 1
ATOM 702 O O . VAL A 1 93 ? 2.941 0.613 -5.754 1.00 93.75 93 VAL A O 1
ATOM 705 N N . LEU A 1 94 ? 1.231 1.996 -5.313 1.00 94.38 94 LEU A N 1
ATOM 706 C CA . LEU A 1 94 ? 0.883 2.215 -6.719 1.00 94.38 94 LEU A CA 1
ATOM 707 C C . LEU A 1 94 ? 1.972 3.002 -7.447 1.00 94.38 94 LEU A C 1
ATOM 709 O O . LEU A 1 94 ? 2.355 2.623 -8.551 1.00 94.38 94 LEU A O 1
ATOM 713 N N . ILE A 1 95 ? 2.490 4.063 -6.819 1.00 94.94 95 ILE A N 1
ATOM 714 C CA . ILE A 1 95 ? 3.595 4.843 -7.385 1.00 94.94 95 ILE A CA 1
ATOM 715 C C . ILE A 1 95 ? 4.826 3.948 -7.534 1.00 94.94 95 ILE A C 1
ATOM 717 O O . ILE A 1 95 ? 5.394 3.896 -8.617 1.00 94.94 95 ILE A O 1
ATOM 721 N N . VAL A 1 96 ? 5.184 3.176 -6.502 1.00 91.56 96 VAL A N 1
ATOM 722 C CA . VAL A 1 96 ? 6.300 2.220 -6.581 1.00 91.56 96 VAL A CA 1
ATOM 723 C C . VAL A 1 96 ? 6.080 1.197 -7.695 1.00 91.56 96 VAL A C 1
ATOM 725 O O . VAL A 1 96 ? 6.984 0.979 -8.491 1.00 91.56 96 VAL A O 1
ATOM 728 N N . GLY A 1 97 ? 4.894 0.597 -7.804 1.00 87.94 97 GLY A N 1
ATOM 729 C CA . GLY A 1 97 ? 4.593 -0.363 -8.870 1.00 87.94 97 GLY A CA 1
ATOM 730 C C . GLY A 1 97 ? 4.764 0.228 -10.273 1.00 87.94 97 GLY A C 1
ATOM 731 O O . GLY A 1 97 ? 5.231 -0.462 -11.175 1.00 87.94 97 GLY A O 1
ATOM 732 N N . LEU A 1 98 ? 4.448 1.514 -10.443 1.00 90.81 98 LEU A N 1
ATOM 733 C CA . LEU A 1 98 ? 4.582 2.226 -11.712 1.00 90.81 98 LEU A CA 1
ATOM 734 C C . LEU A 1 98 ? 6.029 2.652 -12.014 1.00 90.81 98 LEU A C 1
ATOM 736 O O . LEU A 1 98 ? 6.448 2.642 -13.173 1.00 90.81 98 LEU A O 1
ATOM 740 N N . THR A 1 99 ? 6.790 3.062 -10.998 1.00 91.25 99 THR A N 1
ATOM 741 C CA . THR A 1 99 ? 8.087 3.727 -11.189 1.00 91.25 99 THR A CA 1
ATOM 742 C C . THR A 1 99 ? 9.290 2.874 -10.815 1.00 91.25 99 THR A C 1
ATOM 744 O O . THR A 1 99 ? 10.410 3.245 -11.152 1.00 91.25 99 THR A O 1
ATOM 747 N N . VAL A 1 100 ? 9.119 1.731 -10.147 1.00 88.62 100 VAL A N 1
ATOM 748 C CA . VAL A 1 100 ? 10.264 0.872 -9.834 1.00 88.62 100 VAL A CA 1
ATOM 749 C C . VAL A 1 100 ? 10.890 0.375 -11.135 1.00 88.62 100 VAL A C 1
ATOM 751 O O . VAL A 1 100 ? 10.205 -0.159 -12.015 1.00 88.62 100 VAL A O 1
ATOM 754 N N . VAL A 1 101 ? 12.191 0.602 -11.267 1.00 86.06 101 VAL A N 1
ATOM 755 C CA . VAL A 1 101 ? 12.989 0.160 -12.408 1.00 86.06 101 VAL A CA 1
ATOM 756 C C . VAL A 1 101 ? 13.259 -1.329 -12.229 1.00 86.06 101 VAL A C 1
ATOM 758 O O . VAL A 1 101 ? 13.666 -1.757 -11.147 1.00 86.06 101 VAL A O 1
ATOM 761 N N . ASP A 1 102 ? 12.941 -2.122 -13.250 1.00 78.31 102 ASP A N 1
ATOM 762 C CA . ASP A 1 102 ? 13.349 -3.526 -13.263 1.00 78.31 102 ASP A CA 1
ATOM 763 C C . ASP A 1 102 ? 14.853 -3.608 -13.588 1.00 78.31 102 ASP A C 1
ATOM 765 O O . ASP A 1 102 ? 15.395 -2.694 -14.198 1.00 78.31 102 ASP A O 1
ATOM 769 N N . GLY A 1 103 ? 15.551 -4.638 -13.118 1.00 69.31 103 GLY A N 1
ATOM 770 C CA . GLY A 1 103 ? 16.955 -4.870 -13.459 1.00 69.31 103 GLY A CA 1
ATOM 771 C C . GLY A 1 103 ? 17.076 -6.025 -14.446 1.00 69.31 103 GLY A C 1
ATOM 772 O O . GLY A 1 103 ? 16.345 -7.011 -14.327 1.00 69.31 103 GLY A O 1
ATOM 773 N N . GLY A 1 104 ? 18.028 -5.954 -15.383 1.00 66.81 104 GLY A N 1
ATOM 774 C CA . GLY A 1 104 ? 18.373 -7.099 -16.224 1.00 66.81 104 GLY A CA 1
ATOM 775 C C . GLY A 1 104 ? 19.212 -6.824 -17.456 1.00 66.81 104 GLY A C 1
ATOM 776 O O . GLY A 1 104 ? 19.745 -5.734 -17.642 1.00 66.81 104 GLY A O 1
ATOM 777 N N . ASP A 1 105 ? 19.338 -7.873 -18.267 1.00 70.88 105 ASP A N 1
ATOM 778 C CA . ASP A 1 105 ? 20.324 -7.974 -19.349 1.00 70.88 105 ASP A CA 1
ATOM 779 C C . ASP A 1 105 ? 19.813 -7.422 -20.694 1.00 70.88 105 ASP A C 1
ATOM 781 O O . ASP A 1 105 ? 20.550 -7.375 -21.676 1.00 70.88 105 ASP A O 1
ATOM 785 N N . THR A 1 106 ? 18.542 -7.019 -20.764 1.00 68.62 106 THR A N 1
ATOM 786 C CA . THR A 1 106 ? 17.887 -6.482 -21.970 1.00 68.62 106 THR A CA 1
ATOM 787 C C . THR A 1 106 ? 17.320 -5.088 -21.725 1.00 68.62 106 THR A C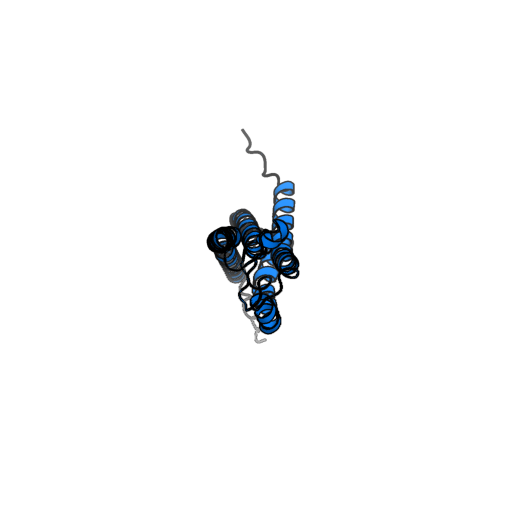 1
ATOM 789 O O . THR A 1 106 ? 16.947 -4.764 -20.601 1.00 68.62 106 THR A O 1
ATOM 792 N N . SER A 1 107 ? 17.180 -4.279 -22.777 1.00 66.19 107 SER A N 1
ATOM 793 C CA . SER A 1 107 ? 16.667 -2.901 -22.698 1.00 66.19 107 SER A CA 1
ATOM 794 C C . SER A 1 107 ? 15.254 -2.776 -22.110 1.00 66.19 107 SER A C 1
ATOM 796 O O . SER A 1 107 ? 14.946 -1.755 -21.497 1.00 66.19 107 SER A O 1
ATOM 798 N N . GLU A 1 108 ? 14.406 -3.795 -22.268 1.00 65.06 108 GLU A N 1
ATOM 799 C CA . GLU A 1 108 ? 13.073 -3.849 -21.649 1.00 65.06 108 GLU A CA 1
ATOM 800 C C . GLU A 1 108 ? 13.155 -4.204 -20.158 1.00 65.06 108 GLU A C 1
ATOM 802 O O . GLU A 1 108 ? 12.464 -3.601 -19.339 1.00 65.06 108 GLU A O 1
ATOM 807 N N . SER A 1 109 ? 14.069 -5.107 -19.786 1.00 64.88 109 SER A N 1
ATOM 808 C CA . SER A 1 109 ? 14.287 -5.521 -18.392 1.00 64.88 109 SER A CA 1
ATOM 809 C C . SER A 1 109 ? 14.967 -4.483 -17.506 1.00 64.88 109 SER A C 1
ATOM 811 O O . SER A 1 109 ? 15.085 -4.718 -16.313 1.00 64.88 109 SER A O 1
ATOM 813 N N . VAL A 1 110 ? 15.401 -3.353 -18.070 1.00 67.75 110 VAL A N 1
ATOM 814 C CA . VAL A 1 110 ? 15.933 -2.188 -17.337 1.00 67.75 110 VAL A CA 1
ATOM 815 C C . VAL A 1 110 ? 14.948 -1.014 -17.276 1.00 67.75 110 VAL A C 1
ATOM 817 O O . VAL A 1 110 ? 15.329 0.098 -16.920 1.00 67.75 110 VAL A O 1
ATOM 820 N N . ALA A 1 111 ? 13.679 -1.213 -17.647 1.00 81.44 111 ALA A N 1
ATOM 821 C CA . ALA A 1 111 ? 12.682 -0.143 -17.705 1.00 81.44 111 ALA A CA 1
ATOM 822 C C . ALA A 1 111 ? 11.720 -0.134 -16.498 1.00 81.44 111 ALA A C 1
ATOM 824 O O . ALA A 1 111 ? 11.348 -1.171 -15.938 1.00 81.44 111 ALA A O 1
ATOM 825 N N . SER A 1 112 ? 11.264 1.061 -16.108 1.00 84.06 112 SER A N 1
ATOM 826 C CA . SER A 1 112 ? 10.063 1.230 -15.273 1.00 84.06 112 SER A CA 1
ATOM 827 C C . SER A 1 112 ? 8.787 1.197 -16.129 1.00 84.06 112 SER A C 1
ATOM 829 O O . SER A 1 112 ? 8.835 1.431 -17.340 1.00 84.06 112 SER A O 1
ATOM 831 N N . THR A 1 113 ? 7.616 0.944 -15.524 1.00 85.88 113 THR A N 1
ATOM 832 C CA . THR A 1 113 ? 6.341 0.954 -16.273 1.00 85.88 113 THR A CA 1
ATOM 833 C C . THR A 1 113 ? 6.066 2.352 -16.819 1.00 85.88 113 THR A C 1
ATOM 835 O O . THR A 1 113 ? 5.609 2.501 -17.949 1.00 85.88 113 THR A O 1
ATOM 838 N N . LEU A 1 114 ? 6.423 3.386 -16.053 1.00 85.56 114 LEU A N 1
ATOM 839 C CA . LEU A 1 114 ? 6.408 4.771 -16.511 1.00 85.56 114 LEU A CA 1
ATOM 840 C C . LEU A 1 114 ? 7.296 4.983 -17.749 1.00 85.56 114 LEU A C 1
ATOM 842 O O . LEU A 1 114 ? 6.860 5.617 -18.707 1.00 85.56 114 LEU A O 1
ATOM 846 N N . GLY A 1 115 ? 8.511 4.427 -17.754 1.00 86.44 115 GLY A N 1
ATOM 847 C CA . GLY A 1 115 ? 9.424 4.475 -18.898 1.00 86.44 115 GLY A CA 1
ATOM 848 C C . GLY A 1 115 ? 8.818 3.852 -20.155 1.00 86.44 115 GLY A C 1
ATOM 849 O O . GLY A 1 115 ? 8.871 4.466 -21.221 1.00 86.44 115 GLY A O 1
ATOM 850 N N . LEU A 1 116 ? 8.151 2.697 -20.024 1.00 85.19 116 LEU A N 1
ATOM 851 C CA . LEU A 1 116 ? 7.418 2.080 -21.137 1.00 85.19 116 LEU A CA 1
ATOM 852 C C . LEU A 1 116 ? 6.282 2.973 -21.648 1.00 85.19 116 LEU A C 1
ATOM 854 O O . LEU A 1 116 ? 6.155 3.171 -22.854 1.00 85.19 116 LEU A O 1
ATOM 858 N N . MET A 1 117 ? 5.469 3.536 -20.749 1.00 86.75 117 MET A N 1
ATOM 859 C CA . MET A 1 117 ? 4.341 4.399 -21.130 1.00 86.75 117 MET A CA 1
ATOM 860 C C . MET A 1 117 ? 4.789 5.666 -21.865 1.00 86.75 117 MET A C 1
ATOM 862 O O . MET A 1 117 ? 4.062 6.173 -22.717 1.00 86.75 117 MET A O 1
ATOM 866 N N . LEU A 1 118 ? 5.980 6.170 -21.544 1.00 88.38 118 LEU A N 1
ATOM 867 C CA . LEU A 1 118 ? 6.576 7.343 -22.181 1.00 88.38 118 LEU A CA 1
ATOM 868 C C . LEU A 1 118 ? 7.413 6.999 -23.426 1.00 88.38 118 LEU A C 1
ATOM 870 O O . LEU A 1 118 ? 7.985 7.903 -24.031 1.00 88.38 118 LEU A O 1
ATOM 874 N N . GLY A 1 119 ? 7.512 5.720 -23.809 1.00 85.31 119 GLY A N 1
ATOM 875 C CA . GLY A 1 119 ? 8.341 5.268 -24.932 1.00 85.31 119 GLY A CA 1
ATOM 876 C C . GLY A 1 119 ? 9.843 5.483 -24.716 1.00 85.31 119 GLY A C 1
ATOM 877 O O . GLY A 1 119 ? 10.602 5.561 -25.678 1.00 85.31 119 GLY A O 1
ATOM 878 N N . SER A 1 120 ? 10.278 5.614 -23.460 1.00 81.75 120 SER A N 1
ATOM 879 C CA . SER A 1 120 ? 11.650 5.939 -23.071 1.00 81.75 120 SER A CA 1
ATOM 880 C C . SER A 1 120 ? 12.314 4.740 -22.393 1.00 81.75 120 SER A C 1
ATOM 882 O O . SER A 1 120 ? 12.533 4.715 -21.182 1.00 81.75 120 SER A O 1
ATOM 884 N N . THR A 1 121 ? 12.600 3.717 -23.197 1.00 72.12 121 THR A N 1
ATOM 885 C CA . THR A 1 121 ? 13.193 2.442 -22.765 1.00 72.12 121 THR A CA 1
ATOM 886 C C . THR A 1 121 ? 14.696 2.396 -23.040 1.00 72.12 121 THR A C 1
ATOM 888 O O . THR A 1 121 ? 15.136 2.861 -24.089 1.00 72.12 121 THR A O 1
ATOM 891 N N . GLY A 1 122 ? 15.479 1.785 -22.147 1.00 69.62 122 GLY A N 1
ATOM 892 C CA . GLY A 1 122 ? 16.925 1.593 -22.318 1.00 69.62 122 GLY A CA 1
ATOM 893 C C . GLY A 1 122 ? 17.721 1.820 -21.031 1.00 69.62 122 GLY A C 1
ATOM 894 O O . GLY A 1 122 ? 17.269 2.535 -20.140 1.00 69.62 122 GLY A O 1
ATOM 895 N N . THR A 1 123 ? 18.911 1.220 -20.945 1.00 70.81 123 THR A N 1
ATOM 896 C CA . THR A 1 123 ? 19.813 1.295 -19.777 1.00 70.81 123 THR A CA 1
ATOM 897 C C . THR A 1 123 ? 20.152 2.727 -19.365 1.00 70.81 123 THR A C 1
ATOM 899 O O . THR A 1 123 ? 20.158 3.019 -18.177 1.00 70.81 123 THR A O 1
ATOM 902 N N . ASP A 1 124 ? 20.361 3.624 -20.332 1.00 75.31 124 ASP A N 1
ATOM 903 C CA . ASP A 1 124 ? 20.833 4.999 -20.091 1.00 75.31 124 ASP A CA 1
ATOM 904 C C . ASP A 1 124 ? 19.705 6.045 -20.165 1.00 75.31 124 ASP A C 1
ATOM 906 O O . ASP A 1 124 ? 19.939 7.229 -20.417 1.00 75.31 124 ASP A O 1
ATOM 910 N N . SER A 1 125 ? 18.449 5.616 -20.009 1.00 82.31 125 SER A N 1
ATOM 911 C CA . SER A 1 125 ? 17.312 6.534 -20.064 1.00 82.31 125 SER A CA 1
ATOM 912 C C . SER A 1 125 ? 17.250 7.415 -18.806 1.00 82.31 125 SER A C 1
ATOM 914 O O . SER A 1 125 ? 17.077 6.883 -17.707 1.00 82.31 125 SER A O 1
ATOM 916 N N . PRO A 1 126 ? 17.246 8.759 -18.927 1.00 86.19 126 PRO A N 1
ATOM 917 C CA . PRO A 1 126 ? 17.076 9.649 -17.774 1.00 86.19 126 PRO A CA 1
ATOM 918 C C . PRO A 1 126 ? 15.704 9.481 -17.101 1.00 86.19 126 PRO A C 1
ATOM 920 O O . PRO A 1 126 ? 15.524 9.829 -15.934 1.00 86.19 126 PRO A O 1
ATOM 923 N N . VAL A 1 127 ? 14.718 8.919 -17.812 1.00 87.62 127 VAL A N 1
ATOM 924 C CA . VAL A 1 127 ? 13.408 8.586 -17.238 1.00 87.62 127 VAL A CA 1
ATOM 925 C C . VAL A 1 127 ? 13.536 7.463 -16.211 1.00 87.62 127 VAL A C 1
ATOM 927 O O . VAL A 1 127 ? 12.810 7.485 -15.216 1.00 87.62 127 VAL A O 1
ATOM 930 N N . ASN A 1 128 ? 14.462 6.519 -16.393 1.00 85.50 128 ASN A N 1
ATOM 931 C CA . ASN A 1 128 ? 14.697 5.450 -15.424 1.00 85.50 128 ASN A CA 1
ATOM 932 C C . ASN A 1 128 ? 15.321 5.993 -14.133 1.00 85.50 128 ASN A C 1
ATOM 934 O O . ASN A 1 128 ? 14.840 5.648 -13.055 1.00 85.50 128 ASN A O 1
ATOM 938 N N . ASP A 1 129 ? 16.278 6.921 -14.221 1.00 87.62 129 ASP A N 1
ATOM 939 C CA . ASP A 1 129 ? 16.864 7.579 -13.043 1.00 87.62 129 ASP A CA 1
ATOM 940 C C . ASP A 1 129 ? 15.804 8.327 -12.226 1.00 87.62 129 ASP A C 1
ATOM 942 O O . ASP A 1 129 ? 15.675 8.147 -11.012 1.00 87.62 129 ASP A O 1
ATOM 946 N N . VAL A 1 130 ? 14.976 9.127 -12.905 1.00 90.88 130 VAL A N 1
ATOM 947 C CA . VAL A 1 130 ? 13.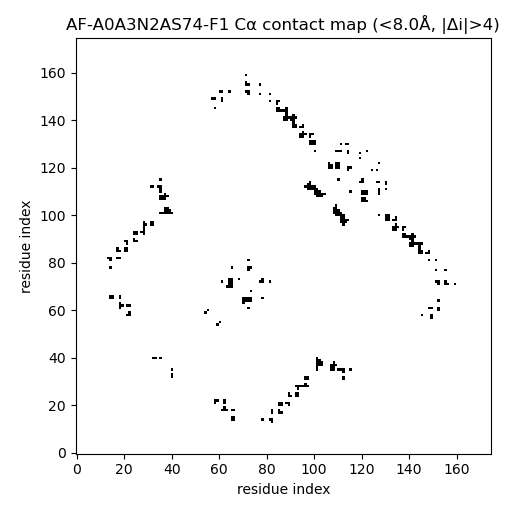865 9.843 -12.266 1.00 90.88 130 VAL A CA 1
ATOM 948 C C . VAL A 1 130 ? 12.858 8.859 -11.665 1.00 90.88 130 VAL A C 1
ATOM 950 O O . VAL A 1 130 ? 12.406 9.049 -10.535 1.00 90.88 130 VAL A O 1
ATOM 953 N N . SER A 1 131 ? 12.535 7.778 -12.380 1.00 91.38 131 SER A N 1
ATOM 954 C CA . SER A 1 131 ? 11.613 6.740 -11.904 1.00 91.38 131 SER A CA 1
ATOM 955 C C . SER A 1 131 ? 12.138 6.045 -10.643 1.00 91.38 131 SER A C 1
ATOM 957 O O . SER A 1 131 ? 11.373 5.843 -9.697 1.00 91.38 131 SER A O 1
ATOM 959 N N . ALA A 1 132 ? 13.441 5.753 -10.580 1.00 89.56 132 ALA A N 1
ATOM 960 C CA . ALA A 1 132 ? 14.089 5.162 -9.414 1.00 89.56 132 ALA A CA 1
ATOM 961 C C . ALA A 1 132 ? 14.023 6.089 -8.189 1.00 89.56 132 ALA A C 1
ATOM 963 O O . ALA A 1 132 ? 13.666 5.644 -7.095 1.00 89.56 132 ALA A O 1
ATOM 964 N N . VAL A 1 133 ? 14.280 7.390 -8.368 1.00 93.69 133 VAL A N 1
ATOM 965 C CA . VAL A 1 133 ? 14.147 8.383 -7.287 1.00 93.69 133 VAL A CA 1
ATOM 966 C C . VAL A 1 133 ? 12.701 8.473 -6.801 1.00 93.69 133 VAL A C 1
ATOM 968 O O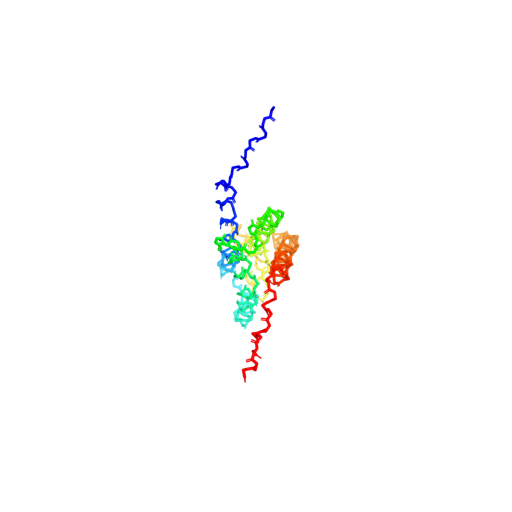 . VAL A 1 133 ? 12.456 8.435 -5.593 1.00 93.69 133 VAL A O 1
ATOM 971 N N . ILE A 1 134 ? 11.730 8.531 -7.719 1.00 95.00 134 ILE A N 1
ATOM 972 C CA . ILE A 1 134 ? 10.303 8.549 -7.368 1.00 95.00 134 ILE A CA 1
ATOM 973 C C . ILE A 1 134 ? 9.921 7.277 -6.603 1.00 95.00 134 ILE A C 1
ATOM 975 O O . ILE A 1 134 ? 9.245 7.370 -5.579 1.00 95.00 134 ILE A O 1
ATOM 979 N N . ALA A 1 135 ? 10.389 6.105 -7.046 1.00 93.06 135 ALA A N 1
ATOM 980 C CA . ALA A 1 135 ? 10.129 4.837 -6.371 1.00 93.06 135 ALA A CA 1
ATOM 981 C C . ALA A 1 135 ? 10.688 4.844 -4.941 1.00 93.06 135 ALA A C 1
ATOM 983 O O . ALA A 1 135 ? 9.991 4.461 -4.002 1.00 93.06 135 ALA A O 1
ATOM 984 N N . MET A 1 136 ? 11.914 5.338 -4.751 1.00 93.50 136 MET A N 1
ATOM 985 C CA . MET A 1 136 ? 12.544 5.419 -3.433 1.00 93.50 136 MET A CA 1
ATOM 986 C C . MET A 1 136 ? 11.777 6.352 -2.486 1.00 93.50 136 MET A C 1
ATOM 988 O O . MET A 1 136 ? 11.524 5.997 -1.335 1.00 93.50 136 MET A O 1
ATOM 992 N N . VAL A 1 137 ? 11.349 7.520 -2.972 1.00 96.50 137 VAL A N 1
ATOM 993 C CA . VAL A 1 137 ? 10.548 8.463 -2.177 1.00 96.50 137 VAL A CA 1
ATOM 994 C C . VAL A 1 137 ? 9.169 7.881 -1.861 1.00 96.50 137 VAL A C 1
ATOM 996 O O . VAL A 1 137 ? 8.709 7.998 -0.727 1.00 96.50 137 VAL A O 1
ATOM 999 N N . ALA A 1 138 ? 8.525 7.212 -2.819 1.00 95.75 138 ALA A N 1
ATOM 1000 C CA . ALA A 1 138 ? 7.211 6.592 -2.649 1.00 95.75 138 ALA A CA 1
ATOM 1001 C C . ALA A 1 138 ? 7.228 5.342 -1.753 1.00 95.75 138 ALA A C 1
ATOM 1003 O O . ALA A 1 138 ? 6.218 5.021 -1.118 1.00 95.75 138 ALA A O 1
ATOM 1004 N N . ALA A 1 139 ? 8.376 4.673 -1.624 1.00 92.56 139 ALA A N 1
ATOM 1005 C CA . ALA A 1 139 ? 8.546 3.562 -0.696 1.00 92.56 139 ALA A CA 1
ATOM 1006 C C . ALA A 1 139 ? 8.373 3.997 0.772 1.00 92.56 139 ALA A C 1
ATOM 1008 O O . ALA A 1 139 ? 7.889 3.213 1.588 1.00 92.56 139 ALA A O 1
ATOM 1009 N N . ILE A 1 140 ? 8.692 5.253 1.111 1.00 96.00 140 ILE A N 1
ATOM 1010 C CA . ILE A 1 140 ? 8.551 5.794 2.473 1.00 96.00 140 ILE A CA 1
ATOM 1011 C C . ILE A 1 140 ? 7.080 5.800 2.936 1.00 96.00 140 ILE A C 1
ATOM 1013 O O . ILE A 1 140 ? 6.784 5.151 3.943 1.00 96.00 140 ILE A O 1
ATOM 1017 N N . PRO A 1 141 ? 6.128 6.472 2.252 1.00 95.69 141 PRO A N 1
ATOM 1018 C CA . PRO A 1 141 ? 4.719 6.421 2.634 1.00 95.69 141 PRO A CA 1
ATOM 1019 C C . PRO A 1 141 ? 4.107 5.029 2.444 1.00 95.69 141 PRO A C 1
ATOM 1021 O O . PRO A 1 141 ? 3.214 4.669 3.213 1.00 95.69 141 PRO A O 1
ATOM 1024 N N . TRP A 1 142 ? 4.603 4.223 1.493 1.00 94.06 142 TRP A N 1
ATOM 1025 C CA . TRP A 1 142 ? 4.172 2.834 1.338 1.00 94.06 142 TRP A CA 1
ATOM 1026 C C . TRP A 1 142 ? 4.445 2.007 2.600 1.00 94.06 142 TRP A C 1
ATOM 1028 O O . TRP A 1 142 ? 3.507 1.541 3.259 1.00 94.06 142 TRP A O 1
ATOM 1038 N N . LEU A 1 143 ? 5.724 1.852 2.950 1.00 93.06 143 LEU A N 1
ATOM 1039 C CA . LEU A 1 143 ? 6.174 1.014 4.059 1.00 93.06 143 LEU A CA 1
ATOM 1040 C C . LEU A 1 143 ? 5.807 1.633 5.410 1.00 93.06 143 LEU A C 1
ATOM 1042 O O . LEU A 1 143 ? 5.354 0.928 6.311 1.00 93.06 143 LEU A O 1
ATOM 1046 N N . GLY A 1 144 ? 5.930 2.956 5.539 1.00 93.69 144 GLY A N 1
ATOM 1047 C CA . GLY A 1 144 ? 5.536 3.690 6.738 1.00 93.69 144 GLY A CA 1
ATOM 1048 C C . GLY A 1 144 ? 4.036 3.586 7.015 1.00 93.69 144 GLY A C 1
ATOM 1049 O O . GLY A 1 144 ? 3.641 3.293 8.143 1.00 93.69 144 GLY A O 1
ATOM 1050 N N . GLY A 1 145 ? 3.195 3.749 5.988 1.00 91.75 145 GLY A N 1
ATOM 1051 C CA . GLY A 1 145 ? 1.746 3.580 6.107 1.00 91.75 145 GLY A CA 1
ATOM 1052 C C . GLY A 1 145 ? 1.351 2.142 6.448 1.00 91.75 145 GLY A C 1
ATOM 1053 O O . GLY A 1 145 ? 0.498 1.933 7.310 1.00 91.75 145 GLY A O 1
ATOM 1054 N N . LEU A 1 146 ? 2.013 1.150 5.842 1.00 89.44 146 LEU A N 1
ATOM 1055 C CA . LEU A 1 146 ? 1.779 -0.269 6.128 1.00 89.44 146 LEU A CA 1
ATOM 1056 C C . LEU A 1 146 ? 2.115 -0.609 7.585 1.00 89.44 146 LEU A C 1
ATOM 1058 O O . LEU A 1 146 ? 1.315 -1.233 8.284 1.00 89.44 146 LEU A O 1
ATOM 1062 N N . LEU A 1 147 ? 3.284 -0.170 8.059 1.00 91.31 147 LEU A N 1
ATOM 1063 C CA . LEU A 1 147 ? 3.720 -0.400 9.433 1.00 91.31 147 LEU A CA 1
ATOM 1064 C C . LEU A 1 147 ? 2.804 0.312 10.432 1.00 91.31 147 LEU A C 1
ATOM 1066 O O . LEU A 1 147 ? 2.407 -0.280 11.434 1.00 91.31 147 LEU A O 1
ATOM 1070 N N . ALA A 1 148 ? 2.417 1.557 10.149 1.00 91.44 148 ALA A N 1
ATOM 1071 C CA . ALA A 1 148 ? 1.492 2.302 10.993 1.00 91.44 148 ALA A CA 1
ATOM 1072 C C . ALA A 1 148 ? 0.113 1.621 11.074 1.00 91.44 148 ALA A C 1
ATOM 1074 O O . ALA A 1 148 ? -0.451 1.518 12.163 1.00 91.44 148 ALA A O 1
ATOM 1075 N N . LEU A 1 149 ? -0.402 1.091 9.958 1.00 89.75 149 LEU A N 1
ATOM 1076 C CA . LEU A 1 149 ? -1.631 0.287 9.925 1.00 89.75 149 LEU A CA 1
ATOM 1077 C C . LEU A 1 149 ? -1.531 -0.966 10.791 1.00 89.75 149 LEU A C 1
ATOM 1079 O O . LEU A 1 149 ? -2.442 -1.246 11.572 1.00 89.75 149 LEU A O 1
ATOM 1083 N N . LEU A 1 150 ? -0.427 -1.703 10.668 1.00 89.19 150 LEU A N 1
ATOM 1084 C CA . LEU A 1 150 ? -0.162 -2.896 11.465 1.00 89.19 150 LEU A CA 1
ATOM 1085 C C . LEU A 1 150 ? -0.129 -2.556 12.961 1.00 89.19 150 LEU A C 1
ATOM 1087 O O . LEU A 1 150 ? -0.785 -3.226 13.760 1.00 89.19 150 LEU A O 1
ATOM 1091 N N . VAL A 1 151 ? 0.589 -1.498 13.341 1.00 90.12 151 VAL A N 1
ATOM 1092 C CA . VAL A 1 151 ? 0.678 -1.043 14.734 1.00 90.12 151 VAL A CA 1
ATOM 1093 C C . VAL A 1 151 ? -0.695 -0.631 15.263 1.00 90.12 151 VAL A C 1
ATOM 1095 O O . VAL A 1 151 ? -1.096 -1.101 16.326 1.00 90.12 151 VAL A O 1
ATOM 1098 N N . GLU A 1 152 ? -1.453 0.183 14.526 1.00 89.88 152 GLU A N 1
ATOM 1099 C CA . GLU A 1 152 ? -2.804 0.596 14.930 1.00 89.88 152 GLU A CA 1
ATOM 1100 C C . GLU A 1 152 ? -3.744 -0.603 15.092 1.00 89.88 152 GLU A C 1
ATOM 1102 O O . GLU A 1 152 ? -4.502 -0.700 16.064 1.00 89.88 152 GLU A O 1
ATOM 1107 N N . TRP A 1 153 ? -3.665 -1.568 14.176 1.00 87.69 153 TRP A N 1
ATOM 1108 C CA . TRP A 1 153 ? -4.429 -2.802 14.274 1.00 87.69 153 TRP A CA 1
ATOM 1109 C C . TRP A 1 153 ? -4.051 -3.604 15.527 1.00 87.69 153 TRP A C 1
ATOM 1111 O O . TRP A 1 153 ? -4.939 -3.947 16.310 1.00 87.69 153 TRP A O 1
ATOM 1121 N N . MET A 1 154 ? -2.759 -3.829 15.783 1.00 86.88 154 MET A N 1
ATOM 1122 C CA . MET A 1 154 ? -2.292 -4.556 16.969 1.00 86.88 154 MET A CA 1
ATOM 1123 C C . MET A 1 154 ? -2.679 -3.856 18.275 1.00 86.88 154 MET A C 1
ATOM 1125 O O . MET A 1 154 ? -3.193 -4.506 19.187 1.00 86.88 154 MET A O 1
ATOM 1129 N N . VAL A 1 155 ? -2.501 -2.534 18.363 1.00 88.06 155 VAL A N 1
ATOM 1130 C CA . VAL A 1 155 ? -2.873 -1.737 19.544 1.00 88.06 155 VAL A CA 1
ATOM 1131 C C . VAL A 1 155 ? -4.380 -1.810 19.789 1.00 88.06 155 VAL A C 1
ATOM 1133 O O . VAL A 1 155 ? -4.811 -2.062 20.917 1.00 88.06 155 VAL A O 1
ATOM 1136 N N . SER A 1 156 ? -5.193 -1.649 18.742 1.00 84.25 156 SER A N 1
ATOM 1137 C CA . SER A 1 156 ? -6.654 -1.729 18.859 1.00 84.25 156 SER A CA 1
ATOM 1138 C C . SER A 1 156 ? -7.136 -3.125 19.279 1.00 84.25 156 SER A C 1
ATOM 1140 O O . SER A 1 156 ? -8.092 -3.252 20.050 1.00 84.25 156 SER A O 1
ATOM 1142 N N . LEU A 1 157 ? -6.462 -4.185 18.821 1.00 83.69 157 LEU A N 1
ATOM 1143 C CA . LEU A 1 157 ? -6.764 -5.564 19.194 1.00 83.69 157 LEU A CA 1
ATOM 1144 C C . LEU A 1 157 ? -6.365 -5.863 20.645 1.00 83.69 157 LEU A C 1
ATOM 1146 O O . LEU A 1 157 ? -7.143 -6.475 21.379 1.00 83.69 157 LEU A O 1
ATOM 1150 N N . ALA A 1 158 ? -5.181 -5.416 21.069 1.00 85.12 158 ALA A N 1
ATOM 1151 C CA . ALA A 1 158 ? -4.686 -5.602 22.429 1.00 85.12 158 ALA A CA 1
ATOM 1152 C C . ALA A 1 158 ? -5.597 -4.923 23.464 1.00 85.12 158 ALA A C 1
ATOM 1154 O O . ALA A 1 158 ? -5.976 -5.558 24.449 1.00 85.12 158 ALA A O 1
ATOM 1155 N N . ARG A 1 159 ? -6.030 -3.680 23.202 1.00 84.12 159 ARG A N 1
ATOM 1156 C CA . ARG A 1 159 ? -6.967 -2.948 24.077 1.00 84.12 159 ARG A CA 1
ATOM 1157 C C . ARG A 1 159 ? -8.283 -3.699 24.267 1.00 84.12 159 ARG A C 1
ATOM 1159 O O . ARG A 1 159 ? -8.723 -3.906 25.391 1.00 84.12 159 ARG A O 1
ATOM 1166 N N . ARG A 1 160 ? -8.855 -4.223 23.183 1.00 78.31 160 ARG A N 1
ATOM 1167 C CA . ARG A 1 160 ? -10.102 -5.003 23.241 1.00 78.31 160 ARG A CA 1
ATOM 1168 C C . ARG A 1 160 ? -9.985 -6.306 24.015 1.00 78.31 160 ARG A C 1
ATOM 1170 O O . ARG A 1 160 ? -10.944 -6.715 24.658 1.00 78.31 160 ARG A O 1
ATOM 1177 N N . ARG A 1 161 ? -8.834 -6.976 23.936 1.00 78.12 161 ARG A N 1
ATOM 1178 C CA . ARG A 1 161 ? -8.579 -8.186 24.730 1.00 78.12 161 ARG A CA 1
ATOM 1179 C C . ARG A 1 161 ? -8.469 -7.866 26.219 1.00 78.12 161 ARG A C 1
ATOM 1181 O O . ARG A 1 161 ? -8.930 -8.663 27.023 1.00 78.12 161 ARG A O 1
ATOM 1188 N N . ALA A 1 162 ? -7.892 -6.718 26.575 1.00 77.94 162 ALA A N 1
ATOM 1189 C CA . ALA A 1 162 ? -7.786 -6.281 27.965 1.00 77.94 162 ALA A CA 1
ATOM 1190 C C . ALA A 1 162 ? -9.148 -5.902 28.578 1.00 77.94 162 ALA A C 1
ATOM 1192 O O . ALA A 1 162 ? -9.369 -6.145 29.759 1.00 77.94 162 ALA A O 1
ATOM 1193 N N . GLU A 1 163 ? -10.060 -5.347 27.776 1.00 75.19 163 GLU A N 1
ATOM 1194 C CA . GLU A 1 163 ? -11.415 -4.959 28.200 1.00 75.19 163 GLU A CA 1
ATOM 1195 C C . GLU A 1 163 ? -12.405 -6.137 28.281 1.00 75.19 163 GLU A C 1
ATOM 1197 O O . GLU A 1 163 ? -13.483 -5.995 28.859 1.00 75.19 163 GLU A O 1
ATOM 1202 N N . ALA A 1 164 ? -12.076 -7.302 27.711 1.00 72.00 164 ALA A N 1
ATOM 1203 C CA . ALA A 1 164 ? -12.943 -8.473 27.777 1.00 72.00 164 ALA A CA 1
ATOM 1204 C C . ALA A 1 164 ? -13.082 -8.947 29.241 1.00 72.00 164 ALA A C 1
ATOM 1206 O O . ALA A 1 164 ? -12.061 -9.197 29.891 1.00 72.00 164 ALA A O 1
ATOM 1207 N N . PRO A 1 165 ? -14.312 -9.098 29.777 1.00 66.06 165 PRO A N 1
ATOM 1208 C CA . PRO A 1 165 ? -14.513 -9.536 31.153 1.00 66.06 165 PRO A CA 1
ATOM 1209 C C . PRO A 1 165 ? -13.792 -10.861 31.407 1.00 66.06 165 PRO A C 1
ATOM 1211 O O . PRO A 1 165 ? -14.045 -11.853 30.719 1.00 66.06 165 PRO A O 1
ATOM 1214 N N . ARG A 1 166 ? -12.896 -10.893 32.402 1.00 72.69 166 ARG A N 1
ATOM 1215 C CA . ARG A 1 166 ? -12.342 -12.151 32.912 1.00 72.69 166 ARG A CA 1
ATOM 1216 C C . ARG A 1 166 ? -13.498 -12.918 33.542 1.00 72.69 166 ARG A C 1
ATOM 1218 O O . ARG A 1 166 ? -13.923 -12.592 34.645 1.00 72.69 166 ARG A O 1
ATOM 1225 N N . VAL A 1 167 ? -14.044 -13.887 32.813 1.00 71.38 167 VAL A N 1
ATOM 1226 C CA . VAL A 1 167 ? -15.075 -14.783 33.338 1.00 71.38 167 VAL A CA 1
ATOM 1227 C C . VAL A 1 167 ? -14.465 -15.496 34.544 1.00 71.38 167 VAL A C 1
ATOM 1229 O O . VAL A 1 167 ? -13.468 -16.205 34.398 1.00 71.38 167 VAL A O 1
ATOM 1232 N N . ALA A 1 168 ? -15.002 -15.249 35.742 1.00 69.75 168 ALA A N 1
ATOM 1233 C CA . ALA A 1 168 ? -14.582 -15.975 36.933 1.00 69.75 168 ALA A CA 1
ATOM 1234 C C . ALA A 1 168 ? -14.839 -17.476 36.705 1.00 69.75 168 ALA A C 1
ATOM 1236 O O . ALA A 1 168 ? -15.883 -17.819 36.139 1.00 69.75 168 ALA A O 1
ATOM 1237 N N . PRO A 1 169 ? -13.910 -18.373 37.090 1.00 71.31 169 PRO A N 1
ATOM 1238 C CA . PRO A 1 169 ? -14.131 -19.804 36.941 1.00 71.31 169 PRO A CA 1
ATOM 1239 C C . PRO A 1 169 ? -15.432 -20.200 37.657 1.00 71.31 169 PRO A C 1
ATOM 1241 O O . PRO A 1 169 ? -15.732 -19.632 38.713 1.00 71.31 169 PRO A O 1
ATOM 1244 N N . PRO A 1 170 ? -16.224 -21.130 37.089 1.00 73.62 170 PRO A N 1
ATOM 1245 C CA . PRO A 1 170 ? -17.476 -21.555 37.696 1.00 73.62 170 PRO A CA 1
ATOM 1246 C C . PRO A 1 170 ? -17.198 -22.023 39.124 1.00 73.62 170 PRO A C 1
ATOM 1248 O O . PRO A 1 170 ? -16.359 -22.896 39.349 1.00 73.62 170 PRO A O 1
ATOM 1251 N N . VAL A 1 171 ? -17.878 -21.409 40.093 1.00 73.56 171 VAL A N 1
ATOM 1252 C CA . VAL A 1 171 ? -17.807 -21.831 41.490 1.00 73.56 171 VAL A CA 1
ATOM 1253 C C . VAL A 1 171 ? -18.464 -23.205 41.556 1.00 73.56 171 VAL A C 1
ATOM 1255 O O . VAL A 1 171 ? -19.688 -23.318 41.542 1.00 73.56 171 VAL A O 1
ATOM 1258 N N . VAL A 1 172 ? -17.653 -24.263 41.568 1.00 73.19 172 VAL A N 1
ATOM 1259 C CA . VAL A 1 172 ? -18.132 -25.621 41.830 1.00 73.19 172 VAL A CA 1
ATOM 1260 C C . VAL A 1 172 ? -18.473 -25.675 43.315 1.00 73.19 172 VAL A C 1
ATOM 1262 O O . VAL A 1 172 ? -17.616 -25.936 44.158 1.00 73.19 172 VAL A O 1
ATOM 1265 N N . GLY A 1 173 ? -19.719 -25.341 43.647 1.00 71.81 173 GLY A N 1
ATOM 1266 C CA . GLY A 1 173 ? -20.256 -25.554 44.983 1.00 71.81 173 GLY A CA 1
ATOM 1267 C C . GLY A 1 173 ? -20.255 -27.050 45.275 1.00 71.81 173 GLY A C 1
ATOM 1268 O O . GLY A 1 173 ? -20.948 -27.807 44.599 1.00 71.81 173 GLY A O 1
ATOM 1269 N N . ARG A 1 174 ? -19.456 -27.482 46.256 1.00 65.25 174 ARG A N 1
ATOM 1270 C CA . ARG A 1 174 ? -19.620 -28.803 46.867 1.00 65.25 174 ARG A CA 1
ATOM 1271 C C . ARG A 1 174 ? -20.929 -28.772 47.655 1.00 65.25 174 ARG A C 1
ATOM 1273 O O . ARG A 1 174 ? -21.016 -28.033 48.635 1.00 65.25 174 ARG A O 1
ATOM 1280 N N . GLN A 1 175 ? -21.928 -29.499 47.162 1.00 64.62 175 GLN A N 1
ATOM 1281 C CA . GLN A 1 175 ? -23.065 -29.950 47.964 1.00 64.62 175 GLN A CA 1
ATOM 1282 C C . GLN A 1 175 ? -22.647 -31.163 48.790 1.00 64.62 175 GLN A C 1
ATOM 1284 O O . GLN A 1 175 ? -21.795 -31.935 48.287 1.00 64.62 175 GLN A O 1
#

Secondary structure (DSSP, 8-state):
-PPPPP-HHHHHHHHHHHHHHHHHHHHHHHHHHTTS-SHHHHHHHHHHHHHHHHHHHHHHHHHHHHHSTT-GGGSTTHHHHHHHHHHHHHHHHHHHHHHPPP-SSSTTTT--HHHHHTT--STT-HHHHHHHHHHHHHHHHHHHHHHHHHHHHHHHHHHHHHHS---PPP-----

Radius of gyration: 21.78 Å; Cα contacts (8 Å, |Δi|>4): 214; chains: 1; bounding box: 46×56×73 Å

Sequence (175 aa):
MHPNPPERGHDDAALVTAAWVAILAPLVAIALKLPTGGWLLVGMVFSFPIWLIGYAAVVVPAAVGMLRRRGSLRGPGHRTRAIIWSWLTSIGVLIVGLTVVDGGDTSESVASTLGLMLGSTGTDSPVNDVSAVIAMVAAIPWLGGLLALLVEWMVSLARRRAEAPRVAPPVVGRQ

Mean predicted aligned error: 8.97 Å

Foldseek 3Di:
DDPDDPPPVVLLVLLLVLLVLLVCLLVVLLVLQVVQDAVVVVVCVVCVVVVVVVCCVQSVLLSCLSNDPNRLQPDPPSSVLLSQLSVLQSVLSNLLSQLPAADDDDQSRRDGSVCVVVVNTGPPGVSNVVSNVSNVVSVCSNVVSSVSSRVSSVVSVVVVVVPPDPPDPPPPDDD

Solvent-accessible surface area (backbone atoms only — not comparable to full-atom values): 8941 Å² total; per-residue (Å²): 135,79,80,77,78,78,68,64,67,62,57,51,51,51,39,44,50,25,31,51,43,43,59,47,26,56,56,49,14,50,61,51,30,63,81,37,50,30,51,52,50,54,51,43,63,76,45,35,68,59,52,51,49,55,44,54,68,44,50,49,56,40,26,46,20,44,63,39,96,85,20,53,35,65,42,93,76,46,35,65,51,47,34,52,22,25,48,36,18,25,53,14,37,34,49,25,27,32,17,40,51,26,48,61,96,46,49,60,12,28,18,12,34,52,17,56,77,69,72,44,63,27,82,85,29,69,54,34,58,53,23,39,52,51,16,60,60,24,43,49,41,16,55,51,15,48,52,51,36,49,50,54,41,50,53,37,48,52,54,54,60,70,69,50,79,80,75,72,76,81,81,80,74,83,127

Organism: NCBI:txid46353

Nearest PDB structures (foldseek):
  6vq6-assembly1_h  TM=4.421E-01  e=2.449E-01  Rattus norvegicus
  9brt-assembly1_g  TM=4.074E-01  e=3.436E-01  Mus musculus
  7uwb-assembly1_k  TM=3.007E-01  e=1.305E-01  Citrus x limon
  5vox-assembly1_U  TM=3.448E-01  e=1.540E+00  Saccharomyces cerevisiae S288C